Protein AF-A0A7G8VGK6-F1 (afdb_monomer)

Structure (mmCIF, N/CA/C/O backbone):
data_AF-A0A7G8VGK6-F1
#
_entry.id   AF-A0A7G8VGK6-F1
#
loop_
_atom_site.group_PDB
_atom_site.id
_atom_site.type_symbol
_atom_site.label_atom_id
_atom_site.label_alt_id
_atom_site.label_comp_id
_atom_site.label_asym_id
_atom_site.label_entity_id
_atom_site.label_seq_id
_atom_site.pdbx_PDB_ins_code
_atom_site.Cartn_x
_atom_site.Cartn_y
_atom_site.Cartn_z
_atom_site.occupancy
_atom_site.B_iso_or_equiv
_atom_site.auth_seq_id
_atom_site.auth_comp_id
_atom_site.auth_asym_id
_atom_site.auth_atom_id
_atom_site.pdbx_PDB_model_num
ATOM 1 N N . MET A 1 1 ? -17.860 1.840 7.525 1.00 68.75 1 MET A N 1
ATOM 2 C CA . MET A 1 1 ? -16.536 1.673 6.900 1.00 68.75 1 MET A CA 1
ATOM 3 C C . MET A 1 1 ? -15.453 1.826 7.964 1.00 68.75 1 MET A C 1
ATOM 5 O O . MET A 1 1 ? -15.285 2.912 8.517 1.00 68.75 1 MET A O 1
ATOM 9 N N . THR A 1 2 ? -14.779 0.737 8.312 1.00 90.12 2 THR A N 1
ATOM 10 C CA . THR A 1 2 ? -13.729 0.654 9.332 1.00 90.12 2 THR A CA 1
ATOM 11 C C . THR A 1 2 ? -12.392 1.190 8.811 1.00 90.12 2 THR A C 1
ATOM 13 O O . THR A 1 2 ? -12.171 1.320 7.606 1.00 90.12 2 THR A O 1
ATOM 16 N N . THR A 1 3 ? -11.455 1.485 9.716 1.00 89.44 3 THR A N 1
ATOM 17 C CA . THR A 1 3 ? -10.086 1.890 9.347 1.00 89.44 3 THR A CA 1
ATOM 18 C C . THR A 1 3 ? -9.370 0.819 8.520 1.00 89.44 3 THR A C 1
ATOM 20 O O . THR A 1 3 ? -8.601 1.147 7.620 1.00 89.44 3 THR A O 1
ATOM 23 N N . GLN A 1 4 ? -9.634 -0.461 8.791 1.00 90.88 4 GLN A N 1
ATOM 24 C CA . GLN A 1 4 ? -9.068 -1.567 8.020 1.00 90.88 4 GLN A CA 1
ATOM 25 C C . GLN A 1 4 ? -9.646 -1.625 6.600 1.00 90.88 4 GLN A C 1
ATOM 27 O O . GLN A 1 4 ? -8.885 -1.810 5.655 1.00 90.88 4 GLN A O 1
ATOM 32 N N . GLU A 1 5 ? -10.958 -1.429 6.439 1.00 91.81 5 GLU A N 1
ATOM 33 C CA . GLU A 1 5 ? -11.610 -1.369 5.121 1.00 91.81 5 GLU A CA 1
ATOM 34 C C . GLU A 1 5 ? -11.041 -0.224 4.280 1.00 91.81 5 GLU A C 1
ATOM 36 O O . GLU A 1 5 ? -10.578 -0.457 3.170 1.00 91.81 5 GLU A O 1
ATOM 41 N N . LYS A 1 6 ? -10.908 0.977 4.861 1.00 92.50 6 LYS A N 1
ATOM 42 C CA . LYS A 1 6 ? -10.267 2.127 4.195 1.00 92.50 6 LYS A CA 1
ATOM 43 C C . LYS A 1 6 ? -8.847 1.818 3.712 1.00 92.50 6 LYS A C 1
ATOM 45 O O . LYS A 1 6 ? -8.477 2.191 2.602 1.00 92.50 6 LYS A O 1
ATOM 50 N N . ARG A 1 7 ? -8.040 1.132 4.531 1.00 91.12 7 ARG A N 1
ATOM 51 C CA . ARG A 1 7 ? -6.679 0.723 4.140 1.00 91.12 7 ARG A CA 1
ATOM 52 C C . ARG A 1 7 ? -6.696 -0.332 3.042 1.00 91.12 7 ARG A C 1
ATOM 54 O O . ARG A 1 7 ? -5.858 -0.269 2.148 1.00 91.12 7 ARG A O 1
ATOM 61 N N . ARG A 1 8 ? -7.619 -1.295 3.109 1.00 94.25 8 ARG A N 1
ATOM 62 C CA . ARG A 1 8 ? -7.770 -2.343 2.094 1.00 94.25 8 ARG A CA 1
ATOM 63 C C . ARG A 1 8 ? -8.085 -1.728 0.735 1.00 94.25 8 ARG A C 1
ATOM 65 O O . ARG A 1 8 ? -7.385 -2.042 -0.220 1.00 94.25 8 ARG A O 1
ATOM 72 N N . ASP A 1 9 ? -9.057 -0.825 0.675 1.00 95.56 9 ASP A N 1
ATOM 73 C CA . ASP A 1 9 ? -9.494 -0.205 -0.579 1.00 95.56 9 ASP A CA 1
ATOM 74 C C . ASP A 1 9 ? -8.390 0.668 -1.185 1.00 95.56 9 ASP A C 1
ATOM 76 O O . ASP A 1 9 ? -8.071 0.542 -2.367 1.00 95.56 9 ASP A O 1
ATOM 80 N N . ALA A 1 10 ? -7.720 1.482 -0.360 1.00 92.62 10 ALA A N 1
ATOM 81 C CA . ALA A 1 10 ? -6.591 2.298 -0.804 1.00 92.62 10 ALA A CA 1
ATOM 82 C C . ALA A 1 10 ? -5.440 1.444 -1.368 1.00 92.62 10 ALA A C 1
ATOM 84 O O . ALA A 1 10 ? -4.879 1.769 -2.415 1.00 92.62 10 ALA A O 1
ATOM 85 N N . MET A 1 11 ? -5.103 0.331 -0.707 1.00 93.44 11 MET A N 1
ATOM 86 C CA . MET A 1 11 ? -4.045 -0.569 -1.177 1.00 93.44 11 MET A CA 1
ATOM 87 C C . MET A 1 11 ? -4.460 -1.365 -2.415 1.00 93.44 11 MET A C 1
ATOM 89 O O . MET A 1 11 ? -3.630 -1.587 -3.293 1.00 93.44 11 MET A O 1
ATOM 93 N N . ALA A 1 12 ? -5.730 -1.757 -2.530 1.00 94.81 12 ALA A N 1
ATOM 94 C CA . ALA A 1 12 ? -6.251 -2.403 -3.730 1.00 94.81 12 ALA A CA 1
ATOM 95 C C . ALA A 1 12 ? -6.147 -1.473 -4.948 1.00 94.81 12 ALA A C 1
ATOM 97 O O . ALA A 1 12 ? -5.630 -1.890 -5.986 1.00 94.81 12 ALA A O 1
ATOM 98 N N . GLN A 1 13 ? -6.541 -0.203 -4.798 1.00 96.25 13 GLN A N 1
ATOM 99 C CA . GLN A 1 13 ? -6.409 0.801 -5.853 1.00 96.25 13 GLN A CA 1
ATOM 100 C C . GLN A 1 13 ? -4.944 1.033 -6.238 1.00 96.25 13 GLN A C 1
ATOM 102 O O . GLN A 1 13 ? -4.612 1.052 -7.422 1.00 96.25 13 GLN A O 1
ATOM 107 N N . ALA A 1 14 ? -4.053 1.182 -5.253 1.00 92.81 14 ALA A N 1
ATOM 108 C CA . ALA A 1 14 ? -2.631 1.385 -5.511 1.00 92.81 14 ALA A CA 1
ATOM 109 C C . ALA A 1 14 ? -2.022 0.207 -6.292 1.00 92.81 14 ALA A C 1
ATOM 111 O O . ALA A 1 14 ? -1.357 0.424 -7.301 1.00 92.81 14 ALA A O 1
ATOM 112 N N . LEU A 1 15 ? -2.310 -1.035 -5.884 1.00 94.06 15 LEU A N 1
ATOM 113 C CA . LEU A 1 15 ? -1.833 -2.236 -6.575 1.00 94.06 15 LEU A CA 1
ATOM 114 C C . LEU A 1 15 ? -2.414 -2.371 -7.986 1.00 94.06 15 LEU A C 1
ATOM 116 O O . LEU A 1 15 ? -1.714 -2.828 -8.888 1.00 94.06 15 LEU A O 1
ATOM 120 N N . ALA A 1 16 ? -3.674 -1.985 -8.195 1.00 94.94 16 ALA A N 1
ATOM 121 C CA . ALA A 1 16 ? -4.268 -1.945 -9.527 1.00 94.94 16 ALA A CA 1
ATOM 122 C C . ALA A 1 16 ? -3.520 -0.953 -10.428 1.00 94.94 16 ALA A C 1
ATOM 124 O O . ALA A 1 16 ? -3.100 -1.326 -11.520 1.00 94.94 16 ALA A O 1
ATOM 125 N N . ASN A 1 17 ? -3.259 0.263 -9.939 1.00 95.88 17 ASN A N 1
ATOM 126 C CA . ASN A 1 17 ? -2.493 1.271 -10.674 1.00 95.88 17 ASN A CA 1
ATOM 127 C C . ASN A 1 17 ? -1.072 0.785 -11.002 1.00 95.88 17 ASN A C 1
ATOM 129 O O . ASN A 1 17 ? -0.603 0.979 -12.120 1.00 95.88 17 ASN A O 1
ATOM 133 N N . THR A 1 18 ? -0.397 0.116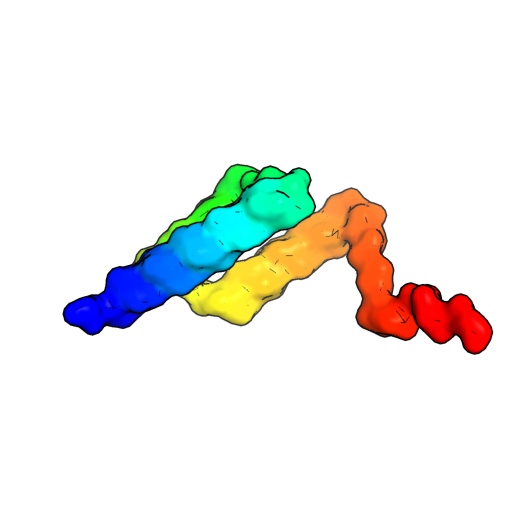 -10.061 1.00 91.44 18 THR A N 1
ATOM 134 C CA . THR A 1 18 ? 0.940 -0.457 -10.290 1.00 91.44 18 THR A CA 1
ATOM 135 C C . THR A 1 18 ? 0.934 -1.479 -11.428 1.00 91.44 18 THR A C 1
ATOM 137 O O . THR A 1 18 ? 1.795 -1.417 -12.303 1.00 91.44 18 THR A O 1
ATOM 140 N N . ARG A 1 19 ? -0.065 -2.369 -11.467 1.00 94.00 19 ARG A N 1
ATOM 141 C CA . ARG A 1 19 ? -0.203 -3.364 -12.542 1.00 94.00 19 ARG A CA 1
ATOM 142 C C . ARG A 1 19 ? -0.556 -2.734 -13.883 1.00 94.00 19 ARG A C 1
ATOM 144 O O . ARG A 1 19 ? -0.007 -3.139 -14.901 1.00 94.00 19 ARG A O 1
ATOM 151 N N . LEU A 1 20 ? -1.429 -1.725 -13.891 1.00 96.31 20 LEU A N 1
ATOM 152 C CA . LEU A 1 20 ? -1.766 -0.972 -15.104 1.00 96.31 20 LEU A CA 1
ATOM 153 C C . LEU A 1 20 ? -0.549 -0.248 -15.695 1.00 96.31 20 LEU A C 1
ATOM 155 O O . LEU A 1 20 ? -0.450 -0.123 -16.910 1.00 96.31 20 LEU A O 1
ATOM 159 N N . ALA A 1 21 ? 0.401 0.169 -14.856 1.00 95.12 21 ALA A N 1
ATOM 160 C CA . ALA A 1 21 ? 1.684 0.721 -15.291 1.00 95.12 21 ALA A CA 1
ATOM 161 C C . ALA A 1 21 ? 2.683 -0.345 -15.799 1.00 95.12 21 ALA A C 1
ATOM 163 O O . ALA A 1 21 ? 3.814 -0.010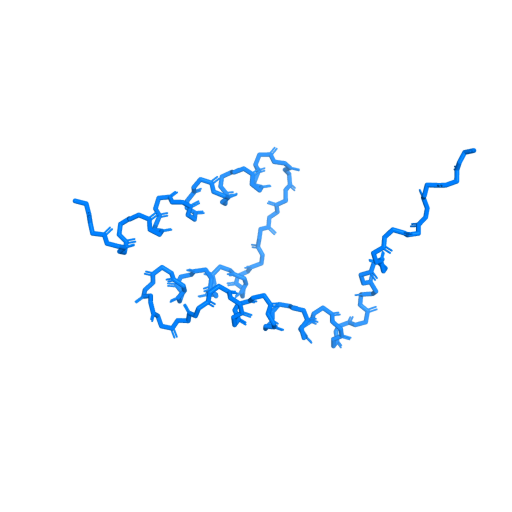 -16.138 1.00 95.12 21 ALA A O 1
ATOM 164 N N . GLY A 1 22 ? 2.294 -1.625 -15.849 1.00 95.69 22 GLY A N 1
ATOM 165 C CA . GLY A 1 22 ? 3.140 -2.726 -16.318 1.00 95.69 22 GLY A CA 1
ATOM 166 C C . GLY A 1 22 ? 4.118 -3.263 -15.271 1.00 95.69 22 GLY A C 1
ATOM 167 O O . GLY A 1 22 ? 5.015 -4.033 -15.611 1.00 95.69 22 GLY A O 1
ATOM 168 N N . HIS A 1 23 ? 3.968 -2.880 -14.001 1.00 93.56 23 HIS A N 1
ATOM 169 C CA . HIS A 1 23 ? 4.817 -3.372 -12.921 1.00 93.56 23 HIS A CA 1
ATOM 170 C C . HIS A 1 23 ? 4.130 -4.499 -12.149 1.00 93.56 23 HIS A C 1
ATOM 172 O O . HIS A 1 23 ? 3.006 -4.338 -11.673 1.00 93.56 23 HIS A O 1
ATOM 178 N N . GLU A 1 24 ? 4.844 -5.609 -11.942 1.00 93.38 24 GLU A N 1
ATOM 179 C CA . GLU A 1 24 ? 4.384 -6.693 -11.071 1.00 93.38 24 GLU A CA 1
ATOM 180 C C . GLU A 1 24 ? 5.028 -6.566 -9.679 1.00 93.38 24 GLU A C 1
ATOM 182 O O . GLU A 1 24 ? 6.253 -6.684 -9.542 1.00 93.38 24 GLU A O 1
ATOM 187 N N . PRO A 1 25 ? 4.244 -6.308 -8.616 1.00 89.56 25 PRO A N 1
ATOM 188 C CA . PRO A 1 25 ? 4.785 -6.198 -7.271 1.00 89.56 25 PRO A CA 1
ATOM 189 C C . PRO A 1 25 ? 5.315 -7.544 -6.766 1.00 89.56 25 PRO A C 1
ATOM 191 O O . PRO A 1 25 ? 4.668 -8.581 -6.888 1.00 89.56 25 PRO A O 1
ATOM 194 N N . THR A 1 26 ? 6.479 -7.529 -6.115 1.00 90.69 26 THR A N 1
ATOM 195 C CA . THR A 1 26 ? 7.067 -8.766 -5.577 1.00 90.69 26 THR A CA 1
ATOM 196 C C . THR A 1 26 ? 6.196 -9.390 -4.472 1.00 90.69 26 THR A C 1
ATOM 198 O O . THR A 1 26 ? 5.588 -8.656 -3.684 1.00 90.69 26 THR A O 1
ATOM 201 N N . PRO A 1 27 ? 6.214 -10.727 -4.291 1.00 92.31 27 PRO A N 1
ATOM 202 C CA . PRO A 1 27 ? 5.464 -11.391 -3.217 1.00 92.31 27 PRO A CA 1
ATOM 203 C C . PRO A 1 27 ? 5.766 -10.839 -1.818 1.00 92.31 27 PRO A C 1
ATOM 205 O O . PRO A 1 27 ? 4.890 -10.754 -0.959 1.00 92.31 27 PRO A O 1
ATOM 208 N N . ARG A 1 28 ? 7.013 -10.413 -1.586 1.00 89.00 28 ARG A N 1
ATOM 209 C CA . ARG A 1 28 ? 7.441 -9.861 -0.297 1.00 89.00 28 ARG A CA 1
ATOM 210 C C . ARG A 1 28 ? 6.890 -8.456 -0.049 1.00 89.00 28 ARG A C 1
ATOM 212 O O . ARG A 1 28 ? 6.544 -8.144 1.082 1.00 89.00 28 ARG A O 1
ATOM 219 N N . PHE A 1 29 ? 6.759 -7.640 -1.094 1.00 89.69 29 PHE A N 1
ATOM 220 C CA . PHE A 1 29 ? 6.067 -6.355 -1.004 1.00 89.69 29 PHE A CA 1
ATOM 221 C C . PHE A 1 29 ? 4.567 -6.543 -0.732 1.00 89.69 29 PHE A C 1
ATOM 223 O O . PHE A 1 29 ? 4.008 -5.852 0.115 1.00 89.69 29 PHE A O 1
ATOM 230 N N . LEU A 1 30 ? 3.928 -7.531 -1.369 1.00 93.12 30 LEU A N 1
ATOM 231 C CA . LEU A 1 30 ? 2.520 -7.857 -1.110 1.00 93.12 30 LEU A CA 1
ATOM 232 C C . LEU A 1 30 ? 2.273 -8.274 0.352 1.00 93.12 30 LEU A C 1
ATOM 234 O O . LEU A 1 30 ? 1.250 -7.906 0.930 1.00 93.12 30 LEU A O 1
ATOM 238 N N . ALA A 1 31 ? 3.220 -8.984 0.974 1.00 94.81 31 ALA A N 1
ATOM 239 C CA . ALA A 1 31 ? 3.148 -9.336 2.392 1.00 94.81 31 ALA A CA 1
ATOM 240 C C . ALA A 1 31 ? 3.204 -8.101 3.312 1.00 94.81 31 ALA A C 1
ATOM 242 O O . ALA A 1 31 ? 2.415 -8.003 4.255 1.00 94.81 31 ALA A O 1
ATOM 243 N N . ASP A 1 32 ? 4.077 -7.135 3.012 1.00 93.00 32 ASP A N 1
ATOM 244 C CA . ASP A 1 32 ? 4.160 -5.878 3.766 1.00 93.00 32 ASP A CA 1
ATOM 245 C C . ASP A 1 32 ? 2.862 -5.060 3.618 1.00 93.00 32 ASP A C 1
ATOM 247 O O . ASP A 1 32 ? 2.319 -4.563 4.606 1.00 93.00 32 ASP A O 1
ATOM 251 N N . VAL A 1 33 ? 2.288 -4.996 2.409 1.00 93.19 33 VAL A N 1
ATOM 252 C CA . VAL A 1 33 ? 0.985 -4.351 2.158 1.00 93.19 33 VAL A CA 1
ATOM 253 C C . VAL A 1 33 ? -0.128 -5.011 2.978 1.00 93.19 33 VAL A C 1
ATOM 255 O O . VAL A 1 33 ? -0.916 -4.319 3.628 1.00 93.19 33 VAL A O 1
ATOM 258 N N . ALA A 1 34 ? -0.178 -6.345 3.017 1.00 94.81 34 ALA A N 1
ATOM 259 C CA . ALA A 1 34 ? -1.155 -7.071 3.825 1.00 94.81 34 ALA A CA 1
ATOM 260 C C . ALA A 1 34 ? -0.995 -6.780 5.330 1.00 94.81 34 ALA A C 1
ATOM 262 O O . ALA A 1 34 ? -1.994 -6.626 6.039 1.00 94.81 34 ALA A O 1
ATOM 263 N N . ALA A 1 35 ? 0.241 -6.643 5.820 1.00 94.94 35 ALA A N 1
ATOM 264 C CA . ALA A 1 35 ? 0.518 -6.281 7.208 1.00 94.94 35 ALA A CA 1
ATOM 265 C C . ALA A 1 35 ? 0.055 -4.851 7.542 1.00 94.94 35 ALA A C 1
ATOM 267 O O . ALA A 1 35 ? -0.498 -4.630 8.624 1.00 94.94 35 ALA A O 1
ATOM 268 N N . VAL A 1 36 ? 0.198 -3.905 6.606 1.00 93.56 36 VAL A N 1
ATOM 269 C CA . VAL A 1 36 ? -0.319 -2.531 6.743 1.00 93.56 36 VAL A CA 1
ATOM 270 C C . VAL A 1 36 ? -1.845 -2.510 6.795 1.00 93.56 36 VAL A C 1
ATOM 272 O O . VAL A 1 36 ? -2.429 -1.889 7.690 1.00 93.56 36 VAL A O 1
ATOM 275 N N . VAL A 1 37 ? -2.515 -3.239 5.898 1.00 94.38 37 VAL A N 1
ATOM 276 C CA . VAL A 1 37 ? -3.983 -3.368 5.907 1.00 94.38 37 VAL A CA 1
ATOM 277 C C . VAL A 1 37 ? -4.459 -3.968 7.230 1.00 94.38 37 VAL A C 1
ATOM 279 O O . VAL A 1 37 ? -5.358 -3.421 7.868 1.00 94.38 37 VAL A O 1
ATOM 282 N N . ALA A 1 38 ? -3.805 -5.031 7.701 1.00 93.31 38 ALA A N 1
ATOM 283 C CA . ALA A 1 38 ? -4.118 -5.672 8.975 1.00 93.31 38 ALA A CA 1
ATOM 284 C C . ALA A 1 38 ? -3.797 -4.804 10.208 1.00 93.31 38 ALA A C 1
ATOM 286 O O . ALA A 1 38 ? -4.186 -5.168 11.313 1.00 93.31 38 ALA A O 1
ATOM 287 N N . GLY A 1 39 ? -3.093 -3.676 10.046 1.00 92.56 39 GLY A N 1
ATOM 288 C CA . GLY A 1 39 ? -2.642 -2.829 11.153 1.00 92.56 39 GLY A CA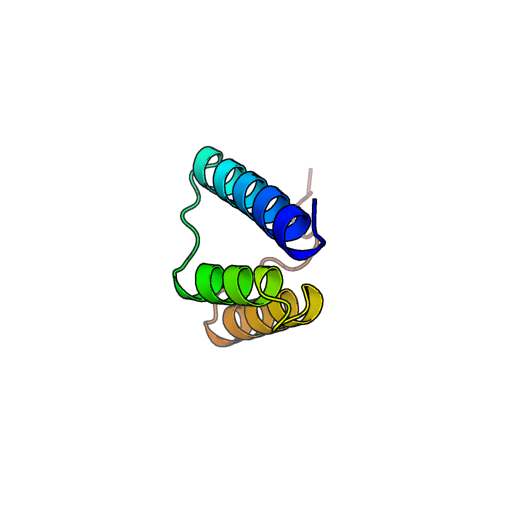 1
ATOM 289 C C . GLY A 1 39 ? -1.505 -3.435 11.979 1.00 92.56 39 GLY A C 1
ATOM 290 O O . GLY A 1 39 ? -1.229 -2.949 13.069 1.00 92.56 39 GLY A O 1
ATOM 291 N N . LYS A 1 40 ? -0.849 -4.482 11.467 1.00 95.12 40 LYS A N 1
ATOM 292 C CA . LYS A 1 40 ? 0.311 -5.143 12.089 1.00 95.12 40 LYS A CA 1
ATOM 293 C C . LYS A 1 40 ? 1.628 -4.423 11.786 1.00 95.12 40 LYS A C 1
ATOM 295 O O . LYS A 1 40 ? 2.638 -4.700 12.420 1.00 95.12 40 LYS A O 1
ATOM 300 N N . MET A 1 41 ? 1.610 -3.529 10.800 1.00 92.62 41 MET A N 1
ATOM 301 C CA . MET A 1 41 ? 2.746 -2.738 10.345 1.00 92.62 41 MET A CA 1
ATOM 302 C C . MET A 1 41 ? 2.260 -1.334 9.978 1.00 92.62 41 MET A C 1
ATOM 304 O O . MET A 1 41 ? 1.153 -1.175 9.462 1.00 92.62 41 MET A O 1
ATOM 308 N N . THR A 1 42 ? 3.063 -0.305 10.232 1.00 92.19 42 THR A N 1
ATOM 309 C CA . THR A 1 42 ? 2.790 1.041 9.711 1.00 92.19 42 THR A CA 1
ATOM 310 C C . THR A 1 42 ? 3.341 1.194 8.295 1.00 92.19 42 THR A C 1
ATOM 312 O O . THR A 1 42 ? 4.252 0.475 7.882 1.00 92.19 42 THR A O 1
ATOM 315 N N . TYR A 1 43 ? 2.819 2.163 7.545 1.00 87.12 43 TYR A N 1
ATOM 316 C CA . TYR A 1 43 ? 3.323 2.466 6.205 1.00 87.12 43 TYR A CA 1
ATOM 317 C C . TYR A 1 43 ? 4.830 2.794 6.214 1.00 87.12 43 TYR A C 1
ATOM 319 O O . TYR A 1 43 ? 5.594 2.214 5.446 1.00 87.12 43 TYR A O 1
ATOM 327 N N . ASP A 1 44 ? 5.296 3.611 7.164 1.00 91.69 44 ASP A N 1
ATOM 328 C CA . ASP A 1 44 ? 6.717 3.975 7.290 1.00 91.69 44 ASP A CA 1
ATOM 329 C C . ASP A 1 44 ? 7.625 2.782 7.601 1.00 91.69 44 ASP A C 1
ATOM 331 O O . ASP A 1 44 ? 8.801 2.758 7.227 1.00 91.69 44 ASP A O 1
ATOM 335 N N . GLN A 1 45 ? 7.114 1.788 8.330 1.00 92.38 45 GLN A N 1
ATOM 336 C CA . GLN A 1 45 ? 7.842 0.542 8.548 1.00 92.38 45 GLN A CA 1
ATOM 337 C C . GLN A 1 45 ? 7.963 -0.239 7.233 1.00 92.38 45 GLN A C 1
ATOM 339 O O . GLN A 1 45 ? 9.047 -0.740 6.936 1.00 92.38 45 GLN A O 1
ATOM 344 N N . ALA A 1 46 ? 6.894 -0.319 6.433 1.00 90.69 46 ALA A N 1
ATOM 345 C CA . ALA A 1 46 ? 6.902 -1.006 5.138 1.00 90.69 46 ALA A CA 1
ATOM 346 C C . ALA A 1 46 ? 7.873 -0.351 4.141 1.00 90.69 46 ALA A C 1
ATOM 348 O O . ALA A 1 46 ? 8.621 -1.048 3.446 1.00 90.69 46 ALA A O 1
ATOM 349 N N . ILE A 1 47 ? 7.936 0.985 4.121 1.00 88.50 47 ILE A N 1
ATOM 350 C CA . ILE A 1 47 ? 8.896 1.739 3.303 1.00 88.50 47 ILE A CA 1
ATOM 351 C C . ILE A 1 47 ? 10.332 1.474 3.755 1.00 88.50 47 ILE A C 1
ATOM 353 O O . ILE A 1 47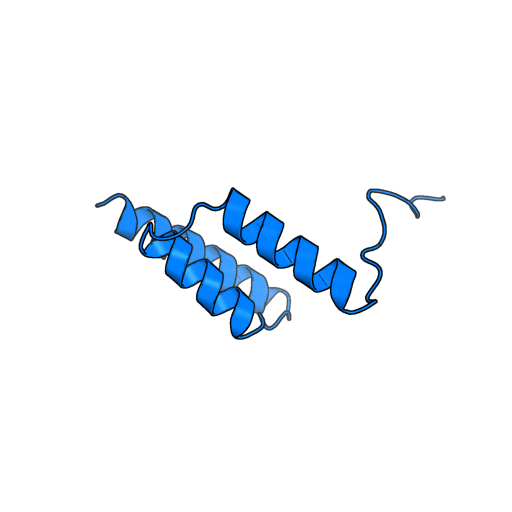 ? 11.170 1.120 2.927 1.00 88.50 47 ILE A O 1
ATOM 357 N N . ARG A 1 48 ? 10.624 1.557 5.060 1.00 90.06 48 ARG A N 1
ATOM 358 C CA . ARG A 1 48 ? 11.967 1.258 5.590 1.00 90.06 48 ARG A CA 1
ATOM 359 C C . ARG A 1 48 ? 12.405 -0.172 5.287 1.00 90.06 48 ARG A C 1
ATOM 361 O O . ARG A 1 48 ? 13.538 -0.383 4.863 1.00 90.06 48 ARG A O 1
ATOM 368 N N . ALA A 1 49 ? 11.508 -1.145 5.447 1.00 88.75 49 ALA A N 1
ATOM 369 C CA . ALA A 1 49 ? 11.783 -2.539 5.116 1.00 88.75 49 ALA A CA 1
ATOM 370 C C . ALA A 1 49 ? 12.053 -2.724 3.614 1.00 88.75 49 ALA A C 1
ATOM 372 O O . ALA A 1 49 ? 12.951 -3.475 3.238 1.00 88.75 49 ALA A O 1
ATOM 373 N N . SER A 1 50 ? 11.315 -2.019 2.754 1.00 84.12 50 SER A N 1
ATOM 374 C CA . SER A 1 50 ? 11.526 -2.034 1.302 1.00 84.12 50 SER A CA 1
ATOM 375 C C . SER A 1 50 ? 12.857 -1.405 0.905 1.00 84.12 50 SER A C 1
ATOM 377 O O . SER A 1 50 ? 13.620 -2.028 0.168 1.00 84.12 50 SER A O 1
ATOM 379 N N . ALA A 1 51 ? 13.183 -0.234 1.453 1.00 86.56 51 ALA A N 1
ATOM 380 C CA . ALA A 1 51 ? 14.443 0.460 1.202 1.00 86.56 51 ALA A CA 1
ATOM 381 C C . ALA A 1 51 ? 15.652 -0.375 1.646 1.00 86.56 51 ALA A C 1
ATOM 383 O O . ALA A 1 51 ? 16.586 -0.563 0.871 1.00 86.56 51 ALA A O 1
ATOM 384 N N . ALA A 1 52 ? 15.600 -0.966 2.844 1.00 87.62 52 ALA A N 1
ATOM 385 C CA . ALA A 1 52 ? 16.661 -1.835 3.354 1.00 87.62 52 ALA A CA 1
ATOM 386 C C . ALA A 1 52 ? 16.897 -3.079 2.477 1.00 87.62 52 ALA A C 1
ATOM 388 O O . ALA A 1 52 ? 18.004 -3.611 2.425 1.00 87.62 52 ALA A O 1
ATOM 389 N N . ARG A 1 53 ? 15.865 -3.569 1.779 1.00 83.44 53 ARG A N 1
ATOM 390 C CA . ARG A 1 53 ? 16.013 -4.676 0.822 1.00 83.44 53 ARG A CA 1
ATOM 391 C C . ARG A 1 53 ? 16.641 -4.218 -0.488 1.00 83.44 53 ARG A C 1
ATOM 393 O O . ARG A 1 53 ? 17.481 -4.936 -1.020 1.00 83.44 53 ARG A O 1
ATOM 400 N N . ALA A 1 54 ? 16.252 -3.046 -0.983 1.00 81.56 54 ALA A N 1
ATOM 401 C CA . ALA A 1 54 ? 16.814 -2.483 -2.205 1.00 81.56 54 ALA A CA 1
ATOM 402 C C . ALA A 1 54 ? 18.322 -2.225 -2.057 1.00 81.56 54 ALA A C 1
ATOM 404 O O . ALA A 1 54 ? 19.098 -2.600 -2.931 1.00 81.56 54 ALA A O 1
ATOM 405 N N . THR A 1 55 ? 18.753 -1.691 -0.909 1.00 77.81 55 THR A N 1
ATOM 406 C CA . THR A 1 55 ? 20.175 -1.445 -0.623 1.00 77.81 55 THR A CA 1
ATOM 407 C C . THR A 1 55 ? 20.980 -2.732 -0.450 1.00 77.81 55 THR A C 1
ATOM 409 O O . THR A 1 55 ? 22.125 -2.801 -0.888 1.00 77.81 55 THR A O 1
ATOM 412 N N . ARG A 1 56 ? 20.393 -3.781 0.143 1.00 68.12 56 ARG A N 1
ATOM 413 C CA . ARG A 1 56 ? 21.074 -5.072 0.344 1.00 68.12 56 ARG A CA 1
ATOM 414 C C . ARG A 1 56 ? 21.285 -5.859 -0.952 1.00 68.12 56 ARG A C 1
ATOM 416 O O . ARG A 1 56 ? 22.222 -6.644 -1.030 1.00 68.12 56 ARG A O 1
ATOM 423 N N . ASN A 1 57 ? 20.425 -5.672 -1.950 1.00 60.44 57 ASN A N 1
ATOM 424 C CA . ASN A 1 57 ? 20.471 -6.432 -3.200 1.00 60.44 57 ASN A CA 1
ATOM 425 C C . ASN A 1 57 ? 21.351 -5.786 -4.287 1.00 60.44 57 ASN A C 1
ATOM 427 O O . ASN A 1 57 ? 21.334 -6.255 -5.421 1.00 60.44 57 ASN A O 1
ATOM 431 N N . GLY A 1 58 ? 22.104 -4.722 -3.980 1.00 50.16 58 GLY A N 1
ATOM 432 C CA . GLY A 1 58 ? 23.041 -4.095 -4.924 1.00 50.16 58 GLY A CA 1
ATOM 433 C C . GLY A 1 58 ? 22.391 -3.417 -6.138 1.00 50.16 58 GLY A C 1
ATOM 434 O O . GLY A 1 58 ? 23.094 -2.826 -6.952 1.00 50.16 58 G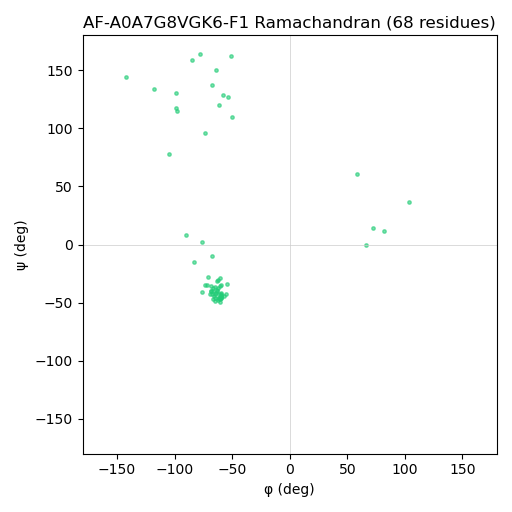LY A O 1
ATOM 435 N N . SER A 1 59 ? 21.062 -3.444 -6.260 1.00 51.22 59 SER A N 1
ATOM 436 C CA . SER A 1 59 ? 20.335 -2.611 -7.209 1.00 51.22 59 SER A CA 1
ATOM 437 C C . SER A 1 59 ? 20.353 -1.185 -6.672 1.00 51.22 59 SER A C 1
ATOM 439 O O . SER A 1 59 ? 19.552 -0.835 -5.801 1.00 51.22 59 SER A O 1
ATOM 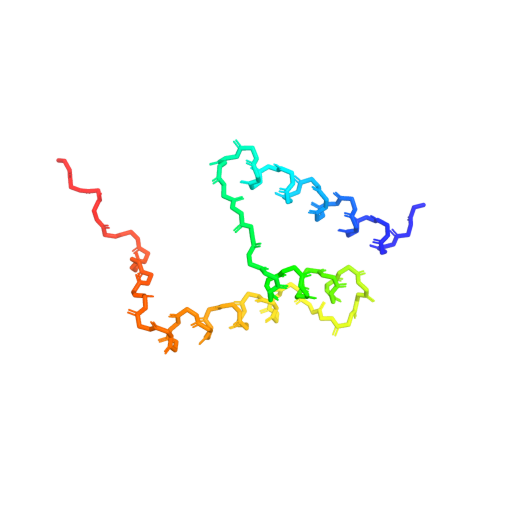441 N N . GLY A 1 60 ? 21.306 -0.385 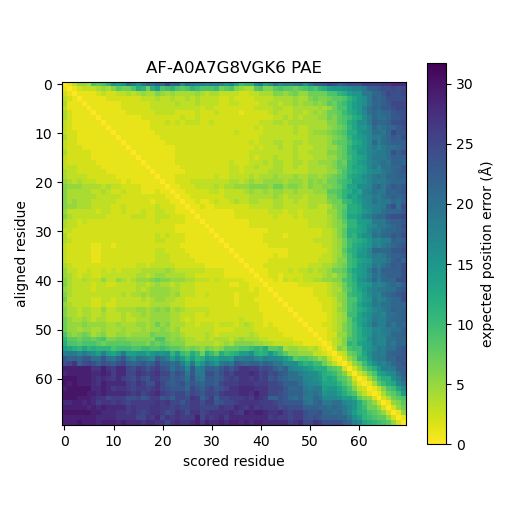-7.148 1.00 43.03 60 GLY A N 1
ATOM 442 C CA . GLY A 1 60 ? 21.290 1.055 -6.949 1.00 43.03 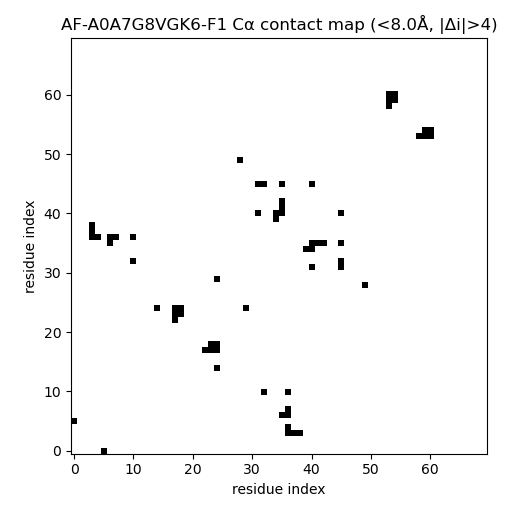60 GLY A CA 1
ATOM 443 C C . GLY A 1 60 ? 19.918 1.587 -7.343 1.00 43.03 60 GLY A C 1
ATOM 444 O O . GLY A 1 60 ? 19.557 1.588 -8.516 1.00 43.03 60 GLY A O 1
ATOM 445 N N . LEU A 1 61 ? 19.136 2.018 -6.355 1.00 45.53 61 LEU A N 1
ATOM 446 C CA . LEU A 1 61 ? 18.127 3.026 -6.624 1.00 45.53 61 LEU A CA 1
ATOM 447 C C . LEU A 1 61 ? 18.905 4.223 -7.186 1.00 45.53 61 LEU A C 1
ATOM 449 O O . LEU A 1 61 ? 19.898 4.609 -6.554 1.00 45.53 61 LEU A O 1
ATOM 453 N N . PRO A 1 62 ? 18.522 4.802 -8.339 1.00 42.00 62 PRO A N 1
ATOM 454 C CA . PRO A 1 62 ? 19.041 6.112 -8.680 1.00 42.00 62 PRO A CA 1
ATOM 455 C C . PRO A 1 62 ? 18.728 7.004 -7.479 1.00 42.00 62 PRO A C 1
ATOM 457 O O . PRO A 1 62 ? 17.606 7.004 -6.959 1.00 42.00 62 PRO A O 1
ATOM 460 N N . GLY A 1 63 ? 19.760 7.667 -6.956 1.00 40.25 63 GLY A N 1
ATOM 461 C CA . GLY A 1 63 ? 19.586 8.659 -5.904 1.00 40.25 63 GLY A CA 1
ATOM 462 C C . GLY A 1 63 ? 18.513 9.676 -6.311 1.00 40.25 63 GLY A C 1
ATOM 463 O O . GLY A 1 63 ? 18.169 9.783 -7.491 1.00 40.25 63 GLY A O 1
ATOM 464 N N . PRO A 1 64 ? 17.952 10.429 -5.356 1.00 50.81 64 PRO A N 1
ATOM 465 C CA . PRO A 1 64 ? 16.903 11.377 -5.681 1.00 50.81 64 PRO A CA 1
ATOM 466 C C . PRO A 1 64 ? 17.488 12.411 -6.657 1.00 50.81 64 PRO A C 1
ATOM 468 O O . PRO A 1 64 ? 18.461 13.082 -6.328 1.00 50.81 64 PRO A O 1
ATOM 471 N N . PHE A 1 65 ? 16.912 12.510 -7.857 1.00 50.88 65 PHE A N 1
ATOM 472 C CA . PHE A 1 65 ? 17.158 13.592 -8.818 1.00 50.88 65 PHE A CA 1
ATOM 473 C C . PHE A 1 65 ? 18.615 13.786 -9.275 1.00 50.88 65 PHE A C 1
ATOM 475 O O . PHE A 1 65 ? 19.182 14.868 -9.124 1.00 50.88 65 PHE A O 1
ATOM 482 N N . LYS A 1 66 ? 19.220 12.779 -9.902 1.00 42.28 66 LYS A N 1
ATOM 483 C CA . LYS A 1 66 ? 20.290 13.035 -10.878 1.00 42.28 66 LYS A CA 1
ATOM 484 C C . LYS A 1 66 ? 19.816 12.511 -12.227 1.00 42.28 66 LYS A C 1
ATOM 486 O O . LYS A 1 66 ? 19.237 11.435 -12.250 1.00 42.28 66 LYS A O 1
ATOM 491 N N . ASP A 1 67 ? 19.996 13.320 -13.269 1.00 46.59 67 ASP A N 1
ATOM 492 C CA . ASP A 1 67 ? 19.611 13.097 -14.677 1.00 46.59 67 ASP A CA 1
ATOM 493 C C . ASP A 1 67 ? 18.358 13.858 -15.168 1.00 46.59 67 ASP A C 1
ATOM 495 O O . ASP A 1 67 ? 17.613 13.381 -16.020 1.00 46.59 67 ASP A O 1
ATOM 499 N N . ILE A 1 68 ? 18.153 15.096 -14.700 1.00 45.62 68 ILE A N 1
ATOM 500 C CA . ILE A 1 68 ? 17.602 16.140 -15.585 1.00 45.62 68 ILE A CA 1
ATOM 501 C C . ILE A 1 68 ? 18.773 17.052 -15.954 1.00 45.62 68 ILE A C 1
ATOM 503 O O . ILE A 1 68 ? 18.961 18.111 -15.363 1.00 45.62 68 ILE A O 1
ATO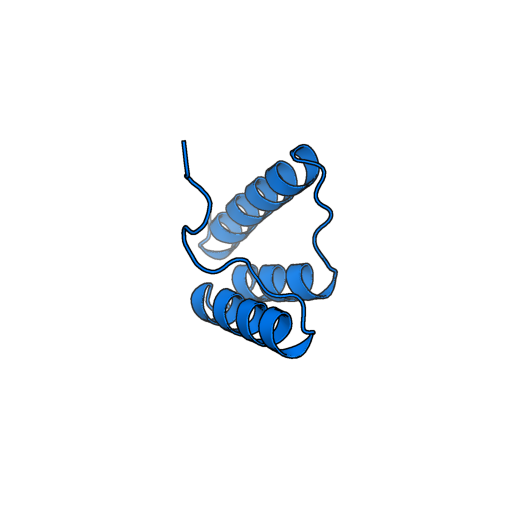M 507 N N . GLU A 1 69 ? 19.602 16.590 -16.886 1.00 44.12 69 GLU A N 1
ATOM 508 C CA . GLU A 1 69 ? 20.399 17.480 -17.728 1.00 44.12 69 GLU A CA 1
ATOM 509 C C . GLU A 1 69 ? 19.660 17.618 -19.060 1.00 44.12 69 GLU A C 1
ATOM 511 O O . GLU A 1 69 ? 19.448 16.636 -19.773 1.00 44.12 69 GLU A O 1
ATOM 516 N N . ASN A 1 70 ? 19.247 18.846 -19.364 1.00 39.69 70 ASN A N 1
ATOM 517 C CA . ASN A 1 70 ? 19.096 19.346 -20.723 1.00 39.69 70 ASN A CA 1
ATOM 518 C C . ASN A 1 70 ? 19.745 20.723 -20.790 1.00 39.69 70 ASN A C 1
ATOM 520 O O . ASN A 1 70 ? 19.404 21.553 -19.916 1.00 39.69 70 ASN A O 1
#

Radius of gyration: 14.61 Å; Cα contacts (8 Å, |Δi|>4): 33; chains: 1; bounding box: 40×31×33 Å

Nearest PDB structures (foldseek):
  5nh2-assembly1_B  TM=7.135E-01  e=3.225E-01  Bartonella henselae str. Houston-1
  5eu0-assembly1_B  TM=7.105E-01  e=3.446E-01  Bartonella rochalimae ATCC BAA-1498
  7bg0-assembly2_E  TM=4.611E-01  e=5.609E+00  Escherichia coli K-12

pLDDT: mean 81.98, std 18.55, range [39.69, 96.31]

Sequence (70 aa):
MTTQEKRRDAMAQALANTRLAGHEPTPRFLADVAAVVAGKMTYDQAIRASAARATRNGSGLPGPFKDIEN

Mean predicted aligned error: 8.91 Å

Secondary structure (DSSP, 8-state):
--HHHHHHHHHHHHHHHHHHTT----HHHHHHHHHHHTTSS-HHHHHHHHHHHHHHTT--PPPTT-----

Foldseek 3Di:
DDPLVVLVVVLVVVCVVCVVVVHDDDPVLVVLSVCCSVVVDPPVRSVVVVVVVCVVVPPDDPDPDDPPDD

Solvent-accessible surface area (backbone atoms only — not comparable to full-atom values): 4293 Å² total; per-residue (Å²): 135,53,74,46,55,55,40,44,54,54,49,50,51,51,54,49,54,41,46,76,74,71,44,82,80,53,74,70,56,54,52,44,52,50,30,35,32,71,65,78,38,54,68,71,55,45,51,52,56,50,51,58,49,40,65,71,67,71,55,76,68,80,64,89,88,76,85,88,82,129